Protein AF-A0A7C4A5M9-F1 (afdb_monomer)

Radius of gyration: 11.25 Å; Cα contacts (8 Å, |Δi|>4): 78; chains: 1; bounding box: 20×30×31 Å

Mean predicted aligned error: 3.29 Å

Secondary structure (DSSP, 8-state):
-HHHHHHHHHHHHHHHH-TT-HHHHHHHHHHHHHTT-HHHHHHHHHHHHHTT----HHHHHHHHHHS--

Nearest PDB structures (foldseek):
  8cqp-assembly3_C  TM=9.264E-01  e=3.156E-02  synthetic construct
  7b1u-assembly1_A  TM=9.118E-01  e=5.274E-01  Shigella flexneri
  8a61-assembly1_H  TM=7.487E-01  e=2.420E-01  Saccharomyces cerevisiae
  5lyp-assembly1_A  TM=8.100E-01  e=5.946E-01  Saccharomyces cerevisiae
  6c6k-assembly1_A  TM=9.305E-01  e=1.856E+00  Homo sapiens

Sequence (69 aa):
QHRFREAVEAYRRSIRLDPRNPSAHKNLAVALFELGEYTDAWKEVELCRKYGGRVHPEFLRMLSKRMPR

pLDDT: mean 92.33, std 7.57, range [57.97, 97.0]

Solvent-accessible surface area (backbone atoms only — not comparable to full-atom values): 3714 Å² total; per-residue (Å²): 124,68,69,40,56,55,46,36,53,52,27,53,52,48,33,72,76,39,79,65,43,20,68,40,27,44,52,32,16,53,30,27,4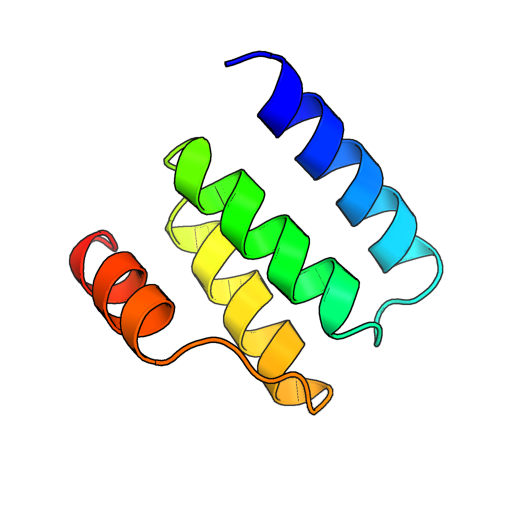6,79,69,67,40,38,70,61,16,49,54,26,43,52,50,8,44,74,51,72,30,86,74,62,71,65,58,52,54,54,48,60,72,65,42,83,131

Structure (mmCIF, N/CA/C/O backbone):
data_AF-A0A7C4A5M9-F1
#
_entry.id   AF-A0A7C4A5M9-F1
#
loop_
_atom_site.group_PDB
_atom_site.id
_atom_site.type_symbol
_atom_site.label_atom_id
_atom_site.label_alt_id
_atom_site.label_comp_id
_atom_site.label_asym_id
_atom_site.label_entity_id
_atom_site.label_seq_id
_atom_site.pdbx_PDB_ins_code
_atom_site.Cartn_x
_atom_site.Cartn_y
_atom_site.Cartn_z
_atom_site.occupancy
_atom_site.B_iso_or_equiv
_atom_site.auth_seq_id
_atom_site.auth_comp_id
_atom_site.auth_asym_id
_atom_site.auth_atom_id
_atom_site.pdbx_PDB_model_num
ATOM 1 N N . GLN A 1 1 ? 4.892 14.385 3.213 1.00 57.97 1 GLN A N 1
ATOM 2 C CA . GLN A 1 1 ? 3.465 14.445 2.822 1.00 57.97 1 GLN A CA 1
ATOM 3 C C . GLN A 1 1 ? 3.257 14.481 1.296 1.00 57.97 1 GLN A C 1
ATOM 5 O O . GLN A 1 1 ? 2.392 13.760 0.829 1.00 57.97 1 GLN A O 1
ATOM 10 N N . HIS A 1 2 ? 4.061 15.191 0.486 1.00 69.75 2 HIS A N 1
ATOM 11 C CA . HIS A 1 2 ? 3.900 15.186 -0.990 1.00 69.75 2 HIS A CA 1
ATOM 12 C C . HIS A 1 2 ? 4.410 13.913 -1.696 1.00 69.75 2 HIS A C 1
ATOM 14 O O . HIS A 1 2 ? 3.692 13.326 -2.500 1.00 69.75 2 HIS A O 1
ATOM 20 N N . ARG A 1 3 ? 5.587 13.409 -1.301 1.00 81.31 3 ARG A N 1
ATOM 21 C CA . ARG A 1 3 ? 6.229 12.240 -1.933 1.00 81.31 3 ARG A CA 1
ATOM 22 C C . ARG A 1 3 ? 5.386 10.960 -1.945 1.00 81.31 3 ARG A C 1
ATOM 24 O O . ARG A 1 3 ? 5.485 10.174 -2.879 1.00 81.31 3 ARG A O 1
ATOM 31 N N . PHE A 1 4 ? 4.564 10.733 -0.919 1.00 87.81 4 PHE A N 1
ATOM 32 C CA . PHE A 1 4 ? 3.747 9.518 -0.838 1.00 87.81 4 PHE A CA 1
ATOM 33 C C . PHE A 1 4 ? 2.550 9.556 -1.790 1.00 87.81 4 PHE A C 1
ATOM 35 O O . PHE A 1 4 ? 2.216 8.527 -2.365 1.00 87.81 4 PHE A O 1
ATOM 42 N N . ARG A 1 5 ? 1.950 10.730 -2.034 1.00 90.62 5 ARG A N 1
ATOM 43 C CA . ARG A 1 5 ? 0.876 10.871 -3.033 1.00 90.62 5 ARG A CA 1
ATOM 44 C C . ARG A 1 5 ? 1.397 10.635 -4.449 1.00 90.62 5 ARG A C 1
ATOM 46 O O . ARG A 1 5 ? 0.762 9.932 -5.227 1.00 90.62 5 ARG A O 1
ATOM 53 N N . GLU A 1 6 ? 2.579 11.156 -4.762 1.00 91.69 6 GLU A N 1
ATOM 54 C CA . GLU A 1 6 ? 3.240 10.895 -6.046 1.00 91.69 6 GLU A CA 1
ATOM 55 C C . GLU A 1 6 ? 3.594 9.410 -6.206 1.00 91.69 6 GLU A C 1
ATOM 57 O O . GLU A 1 6 ? 3.374 8.833 -7.271 1.00 91.69 6 GLU A O 1
ATOM 62 N N . ALA A 1 7 ? 4.070 8.765 -5.134 1.00 94.00 7 ALA A N 1
ATOM 63 C CA . ALA A 1 7 ? 4.337 7.330 -5.124 1.00 94.00 7 ALA A CA 1
ATOM 64 C C . ALA A 1 7 ? 3.062 6.504 -5.357 1.00 94.00 7 ALA A C 1
ATOM 66 O O . ALA A 1 7 ? 3.080 5.579 -6.165 1.00 94.00 7 ALA A O 1
ATOM 67 N N . VAL A 1 8 ? 1.946 6.862 -4.710 1.00 95.38 8 VAL A N 1
ATOM 68 C CA . VAL A 1 8 ? 0.636 6.233 -4.945 1.00 95.38 8 VAL A CA 1
ATOM 69 C C . VAL A 1 8 ? 0.264 6.301 -6.422 1.00 95.38 8 VAL A C 1
ATOM 71 O O . VAL A 1 8 ? -0.062 5.277 -7.020 1.00 95.38 8 VAL A O 1
ATOM 74 N N . GLU A 1 9 ? 0.361 7.480 -7.034 1.00 94.56 9 GLU A N 1
ATOM 75 C CA . GLU A 1 9 ? 0.032 7.641 -8.448 1.00 94.56 9 GLU A CA 1
ATOM 76 C C . GLU A 1 9 ? 0.961 6.827 -9.351 1.00 94.56 9 GLU A C 1
ATOM 78 O O . GLU A 1 9 ? 0.481 6.141 -10.256 1.00 94.56 9 GLU A O 1
ATOM 83 N N . ALA A 1 10 ? 2.268 6.820 -9.075 1.00 94.88 10 ALA A N 1
ATOM 84 C CA . ALA A 1 10 ? 3.241 6.013 -9.807 1.00 94.88 10 ALA A CA 1
ATOM 85 C C . ALA A 1 10 ? 2.929 4.508 -9.725 1.00 94.88 10 ALA A C 1
ATOM 87 O O . ALA A 1 10 ? 2.880 3.832 -10.757 1.00 94.88 10 ALA A O 1
ATOM 88 N N . TYR A 1 11 ? 2.645 3.983 -8.529 1.00 96.12 11 TYR A N 1
ATOM 89 C CA . TYR A 1 11 ? 2.311 2.568 -8.353 1.00 96.12 11 TYR A CA 1
ATOM 90 C C . TYR A 1 11 ? 0.963 2.208 -8.971 1.00 96.12 11 TYR A C 1
ATOM 92 O O . TYR A 1 11 ? 0.856 1.162 -9.604 1.00 96.12 11 TYR A O 1
ATOM 100 N N . ARG A 1 12 ? -0.036 3.096 -8.909 1.00 95.38 12 ARG A N 1
ATOM 101 C CA . ARG A 1 12 ? -1.297 2.918 -9.644 1.00 95.38 12 ARG A CA 1
ATOM 102 C C . ARG A 1 12 ? -1.065 2.825 -11.149 1.00 95.38 12 ARG A C 1
ATOM 104 O O . ARG A 1 12 ? -1.716 2.017 -11.806 1.00 95.38 12 ARG A O 1
ATOM 111 N N . ARG A 1 13 ? -0.134 3.606 -11.718 1.00 95.69 13 ARG A N 1
ATOM 112 C CA . ARG A 1 13 ? 0.244 3.455 -13.139 1.00 95.69 13 ARG A CA 1
ATOM 113 C C . ARG A 1 13 ? 0.884 2.094 -13.392 1.00 95.69 13 ARG A C 1
ATOM 115 O O . ARG A 1 13 ? 0.513 1.432 -14.353 1.00 95.69 13 ARG A O 1
ATOM 122 N N . SER A 1 14 ? 1.791 1.664 -12.516 1.00 94.19 14 SER A N 1
ATOM 123 C CA . SER A 1 14 ? 2.435 0.352 -12.628 1.00 94.19 14 SER A CA 1
ATOM 124 C C . SER A 1 14 ? 1.424 -0.795 -12.570 1.00 94.19 14 SER A C 1
ATOM 126 O O . SER A 1 14 ? 1.545 -1.720 -13.361 1.00 94.19 14 SER A O 1
ATOM 128 N N . ILE A 1 15 ? 0.416 -0.718 -11.698 1.00 95.94 15 ILE A N 1
ATOM 129 C CA . ILE A 1 15 ? -0.657 -1.720 -11.585 1.00 95.94 15 ILE A CA 1
ATOM 130 C C . ILE A 1 15 ? -1.557 -1.715 -12.825 1.00 95.94 15 ILE A C 1
ATOM 132 O O . ILE A 1 15 ? -2.045 -2.760 -13.229 1.00 95.94 15 ILE A O 1
ATOM 136 N N . ARG A 1 16 ? -1.765 -0.565 -13.481 1.00 95.50 16 ARG A N 1
ATOM 137 C CA . ARG A 1 16 ? -2.488 -0.537 -14.765 1.00 95.50 16 ARG A CA 1
ATOM 138 C C . ARG A 1 16 ? -1.732 -1.255 -15.883 1.00 95.50 16 ARG A C 1
ATOM 140 O O . ARG A 1 16 ? -2.375 -1.810 -16.766 1.00 95.50 16 ARG A O 1
ATOM 147 N N . LEU A 1 17 ? -0.400 -1.216 -15.856 1.00 95.94 17 LEU A N 1
ATOM 148 C CA . LEU A 1 17 ? 0.448 -1.898 -16.838 1.00 95.94 17 LEU A CA 1
ATOM 149 C C . LEU A 1 17 ? 0.589 -3.392 -16.528 1.00 95.94 17 LEU A C 1
ATOM 151 O O . LEU A 1 17 ? 0.506 -4.213 -17.434 1.00 95.94 17 LEU A O 1
ATOM 155 N N . ASP A 1 18 ? 0.765 -3.738 -15.254 1.00 93.56 18 ASP A N 1
ATOM 156 C CA . ASP A 1 18 ? 0.791 -5.116 -14.774 1.00 93.56 18 ASP A CA 1
ATOM 157 C C . ASP A 1 18 ? -0.066 -5.256 -13.504 1.00 93.56 18 ASP A C 1
ATOM 159 O O . ASP A 1 18 ? 0.427 -5.066 -12.383 1.00 93.56 18 ASP A O 1
ATOM 163 N N . PRO A 1 19 ? -1.351 -5.625 -13.663 1.00 94.50 19 PRO A N 1
ATOM 164 C CA . PRO A 1 19 ? -2.271 -5.802 -12.543 1.00 94.50 19 PRO A CA 1
ATOM 165 C C . PRO A 1 19 ? -1.940 -6.990 -11.646 1.00 94.50 19 PRO A C 1
ATOM 167 O O . PRO A 1 19 ? -2.627 -7.197 -10.651 1.00 94.50 19 PRO A O 1
ATOM 170 N N . ARG A 1 20 ? -0.968 -7.826 -12.026 1.00 95.44 20 ARG A N 1
ATOM 171 C CA . ARG A 1 20 ? -0.561 -9.010 -11.269 1.00 95.44 20 ARG A CA 1
ATOM 172 C C . ARG A 1 20 ? 0.798 -8.823 -10.615 1.00 95.44 20 ARG A C 1
ATOM 174 O O . ARG A 1 20 ? 1.315 -9.789 -10.069 1.00 95.44 20 ARG A O 1
ATOM 181 N N . ASN A 1 21 ? 1.367 -7.617 -10.630 1.00 95.50 21 ASN A N 1
ATOM 182 C CA . ASN A 1 21 ? 2.657 -7.345 -10.013 1.00 95.50 21 ASN A CA 1
ATOM 183 C C . ASN A 1 21 ? 2.529 -7.237 -8.480 1.00 95.50 21 ASN A C 1
ATOM 185 O O . ASN A 1 21 ? 2.126 -6.184 -7.967 1.00 95.50 21 ASN A O 1
ATOM 189 N N . PRO A 1 22 ? 2.935 -8.261 -7.704 1.00 95.50 22 PRO A N 1
ATOM 190 C CA . PRO A 1 22 ? 2.809 -8.216 -6.251 1.00 95.50 22 PRO A CA 1
ATOM 191 C C . PRO A 1 22 ? 3.649 -7.101 -5.613 1.00 95.50 22 PRO A C 1
ATOM 193 O O . PRO A 1 22 ? 3.267 -6.544 -4.584 1.00 95.50 22 PRO A O 1
ATOM 196 N N . SER A 1 23 ? 4.786 -6.742 -6.214 1.00 94.56 23 SER A N 1
ATOM 197 C CA . SER A 1 23 ? 5.662 -5.691 -5.689 1.00 94.56 23 SER A CA 1
ATOM 198 C C . SER A 1 23 ? 5.018 -4.311 -5.803 1.00 94.56 23 SER A C 1
ATOM 200 O O . SER A 1 23 ? 5.138 -3.514 -4.873 1.00 94.56 23 SER A O 1
ATOM 202 N N . ALA A 1 24 ? 4.302 -4.044 -6.900 1.00 95.81 24 ALA A N 1
ATOM 203 C CA . ALA A 1 24 ? 3.575 -2.791 -7.087 1.00 95.81 24 ALA A CA 1
ATOM 204 C C . ALA A 1 24 ? 2.442 -2.653 -6.058 1.00 95.81 24 ALA A C 1
ATOM 206 O O . ALA A 1 24 ? 2.358 -1.628 -5.385 1.00 95.81 24 ALA A O 1
ATOM 207 N N . HIS A 1 25 ? 1.660 -3.718 -5.851 1.00 96.94 25 HIS A N 1
ATOM 208 C CA . HIS A 1 25 ? 0.627 -3.775 -4.812 1.00 96.94 25 HIS A CA 1
ATOM 209 C C . HIS A 1 25 ? 1.204 -3.584 -3.400 1.00 96.94 25 HIS A C 1
ATOM 211 O O . HIS A 1 25 ? 0.708 -2.770 -2.623 1.00 96.94 25 HIS A O 1
ATOM 217 N N . LYS A 1 26 ? 2.315 -4.258 -3.064 1.00 96.31 26 LYS A N 1
ATOM 218 C CA . LYS A 1 26 ? 2.996 -4.082 -1.767 1.00 96.31 26 LYS A CA 1
ATOM 219 C C . LYS A 1 26 ? 3.438 -2.633 -1.547 1.00 96.31 26 LYS A C 1
ATOM 221 O O . LYS A 1 26 ? 3.229 -2.079 -0.472 1.00 96.31 26 LYS A O 1
ATOM 226 N N . ASN A 1 27 ? 4.089 -2.034 -2.541 1.00 95.56 27 ASN A N 1
ATOM 227 C CA . ASN A 1 27 ? 4.629 -0.686 -2.406 1.00 95.56 27 ASN A CA 1
ATOM 228 C C . ASN A 1 27 ? 3.515 0.370 -2.363 1.00 95.56 27 ASN A C 1
ATOM 230 O O . ASN A 1 27 ? 3.632 1.343 -1.618 1.00 95.56 27 ASN A O 1
ATOM 234 N N . LEU A 1 28 ? 2.416 0.147 -3.094 1.00 97.00 28 LEU A N 1
ATOM 235 C CA . LEU A 1 28 ? 1.216 0.968 -2.996 1.00 97.00 28 LEU A CA 1
ATOM 236 C C . LEU A 1 28 ? 0.596 0.877 -1.596 1.00 97.00 28 LEU A C 1
ATOM 238 O O . LEU A 1 28 ? 0.296 1.912 -1.008 1.00 97.00 28 LEU A O 1
ATOM 242 N N . ALA A 1 29 ? 0.490 -0.325 -1.022 1.00 96.50 29 ALA A N 1
ATOM 243 C CA . ALA A 1 29 ? -0.021 -0.507 0.334 1.00 96.50 29 ALA A CA 1
ATOM 244 C C . ALA A 1 29 ? 0.789 0.267 1.386 1.00 96.50 29 ALA A C 1
ATOM 246 O O . ALA A 1 29 ? 0.215 0.897 2.271 1.00 96.50 29 ALA A O 1
ATOM 247 N N . VAL A 1 30 ? 2.121 0.254 1.281 1.00 95.25 30 VAL A N 1
ATOM 248 C CA . VAL A 1 30 ? 2.993 1.025 2.182 1.00 95.25 30 VAL A CA 1
ATOM 249 C C . VAL A 1 30 ? 2.776 2.527 1.995 1.00 95.25 30 VAL A C 1
ATOM 251 O O . VAL A 1 30 ? 2.598 3.240 2.977 1.00 95.25 30 VAL A O 1
ATOM 254 N N . ALA A 1 31 ? 2.728 3.017 0.753 1.00 95.88 31 ALA A N 1
ATOM 255 C CA . ALA A 1 31 ? 2.502 4.438 0.488 1.00 95.88 31 ALA A CA 1
ATOM 256 C C . ALA A 1 31 ? 1.132 4.924 1.001 1.00 95.88 31 ALA A C 1
ATOM 258 O O . ALA A 1 31 ?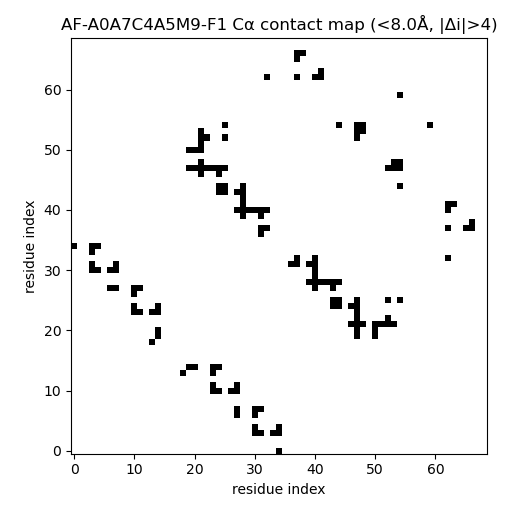 1.036 6.023 1.541 1.00 95.88 31 ALA A O 1
ATOM 259 N N . LEU A 1 32 ? 0.090 4.098 0.875 1.00 95.69 32 LEU A N 1
ATOM 260 C CA . LEU A 1 32 ? -1.245 4.373 1.412 1.00 95.69 32 LEU A CA 1
ATOM 261 C C . LEU A 1 32 ? -1.259 4.363 2.947 1.00 95.69 32 LEU A C 1
ATOM 263 O O . LEU A 1 32 ? -1.858 5.248 3.554 1.00 95.69 32 LEU A O 1
ATOM 267 N N . PHE A 1 33 ? -0.545 3.429 3.583 1.00 95.06 33 PHE A N 1
ATOM 268 C CA . PHE A 1 33 ? -0.399 3.393 5.041 1.00 95.06 33 PHE A CA 1
ATOM 269 C C . PHE A 1 33 ? 0.235 4.679 5.592 1.00 95.06 33 PHE A C 1
ATOM 271 O O . PHE A 1 33 ? -0.272 5.241 6.562 1.00 95.06 33 PHE A O 1
ATOM 278 N N . GLU A 1 34 ? 1.292 5.181 4.946 1.00 94.12 34 GLU A N 1
ATOM 279 C CA . GLU A 1 34 ? 1.955 6.445 5.313 1.00 94.12 34 GLU A CA 1
ATOM 280 C C . GLU A 1 34 ? 1.058 7.678 5.110 1.00 94.12 34 GLU A C 1
ATOM 282 O O . GLU A 1 34 ? 1.252 8.712 5.749 1.00 94.12 34 GLU A O 1
ATOM 287 N N . LEU A 1 35 ? 0.056 7.581 4.231 1.00 93.88 35 LEU A N 1
ATOM 288 C CA . LEU A 1 35 ? -0.957 8.618 4.024 1.00 93.88 35 LEU A CA 1
ATOM 289 C C . LEU A 1 35 ? -2.153 8.502 4.981 1.00 93.88 35 LEU A C 1
ATOM 291 O O . LEU A 1 35 ? -2.999 9.391 4.983 1.00 93.88 35 LEU A O 1
ATOM 295 N N . GLY A 1 36 ? -2.221 7.447 5.798 1.00 93.56 36 GLY A N 1
ATOM 296 C CA . GLY A 1 36 ? -3.356 7.173 6.685 1.00 93.56 36 GLY A CA 1
ATOM 297 C C . GLY A 1 36 ? -4.534 6.466 6.005 1.00 93.56 36 GLY A C 1
ATOM 298 O O . GLY A 1 36 ? -5.551 6.219 6.647 1.00 93.56 36 GLY A O 1
ATOM 299 N N . GLU A 1 37 ? -4.392 6.090 4.734 1.00 94.88 37 GLU A N 1
ATOM 300 C CA . GLU A 1 37 ? -5.419 5.423 3.924 1.00 94.88 37 GLU A CA 1
ATOM 301 C C . GLU A 1 37 ? -5.415 3.907 4.192 1.00 94.88 37 GLU A C 1
ATOM 303 O O . GLU A 1 37 ? -5.102 3.081 3.329 1.00 94.88 37 GLU A O 1
ATOM 308 N N . TYR A 1 38 ? -5.706 3.519 5.437 1.00 95.12 38 TYR A N 1
ATOM 309 C CA . TYR A 1 38 ? -5.528 2.142 5.915 1.00 95.12 38 TYR A CA 1
ATOM 310 C C . TYR A 1 38 ? -6.436 1.126 5.210 1.00 95.12 38 TYR A C 1
ATOM 312 O O . TYR A 1 38 ? -6.008 0.006 4.929 1.00 95.12 38 TYR A O 1
ATOM 320 N N . THR A 1 39 ? -7.669 1.511 4.877 1.00 94.12 39 THR A N 1
ATOM 321 C CA . THR A 1 39 ? -8.622 0.633 4.184 1.00 94.12 39 THR A CA 1
ATOM 322 C C . THR A 1 39 ? -8.123 0.252 2.792 1.00 94.12 39 THR A C 1
ATOM 324 O O . THR A 1 39 ? -8.174 -0.917 2.409 1.00 94.12 39 THR A O 1
ATOM 327 N N . ASP A 1 40 ? -7.601 1.218 2.036 1.00 95.12 40 ASP A N 1
ATOM 328 C CA . ASP A 1 40 ? -7.071 0.951 0.700 1.00 95.12 40 ASP A CA 1
ATOM 329 C C . ASP A 1 40 ? -5.727 0.225 0.772 1.00 95.12 40 ASP A C 1
ATOM 331 O O . ASP A 1 40 ? -5.501 -0.714 0.011 1.00 95.12 40 ASP A O 1
ATOM 335 N N . ALA A 1 41 ? -4.873 0.556 1.747 1.00 96.38 41 ALA A N 1
ATOM 336 C CA . ALA A 1 41 ? -3.648 -0.199 1.992 1.00 96.38 41 ALA A CA 1
ATOM 337 C C . ALA A 1 41 ? -3.924 -1.695 2.234 1.00 96.38 41 ALA A C 1
ATOM 339 O O . ALA A 1 41 ? -3.169 -2.546 1.758 1.00 96.38 41 ALA A O 1
ATOM 340 N N . TRP A 1 42 ? -5.009 -2.035 2.939 1.00 95.56 42 TRP A N 1
ATOM 341 C CA . TRP A 1 42 ? -5.374 -3.430 3.200 1.00 95.56 42 TRP A CA 1
ATOM 342 C C . TRP A 1 42 ? -5.783 -4.174 1.930 1.00 95.56 42 TRP A C 1
ATOM 344 O O . TRP A 1 42 ? -5.288 -5.275 1.685 1.00 95.56 42 TRP A O 1
ATOM 354 N N . LYS A 1 43 ? -6.600 -3.554 1.073 1.00 95.56 43 LYS A N 1
ATOM 355 C CA . LYS A 1 43 ? -6.981 -4.139 -0.225 1.00 95.56 43 LYS A CA 1
ATOM 356 C C . LYS A 1 43 ? -5.749 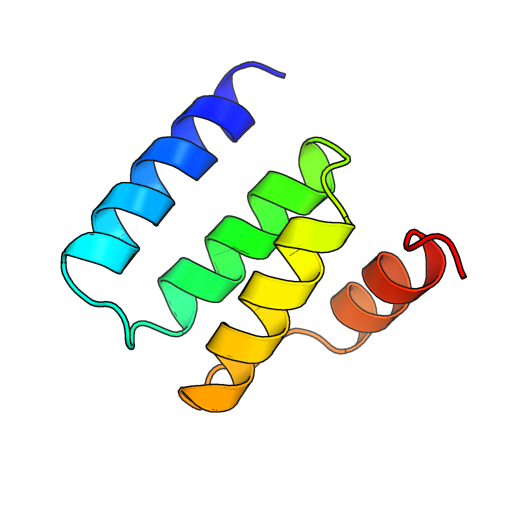-4.458 -1.073 1.00 95.56 43 LYS A C 1
ATOM 358 O O . LYS A 1 43 ? -5.639 -5.538 -1.648 1.00 95.56 43 LYS A O 1
ATOM 363 N N . GLU A 1 44 ? -4.786 -3.541 -1.112 1.00 96.62 44 GLU A N 1
ATOM 364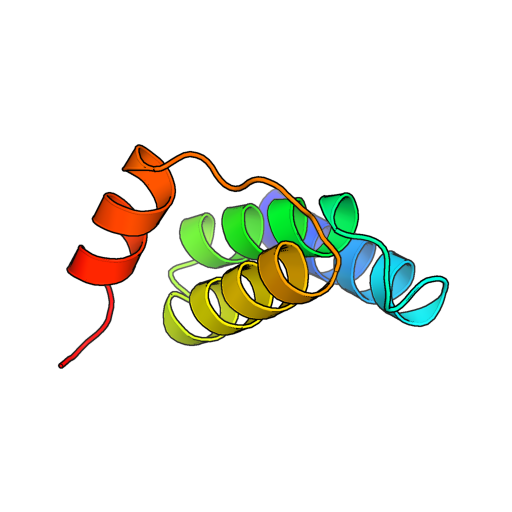 C CA . GLU A 1 44 ? -3.547 -3.718 -1.875 1.00 96.62 44 GLU A CA 1
ATOM 365 C C . GLU A 1 44 ? -2.660 -4.832 -1.295 1.00 96.62 44 GLU A C 1
ATOM 367 O O . GLU A 1 44 ? -2.054 -5.611 -2.031 1.00 96.62 44 GLU A O 1
ATOM 372 N N . VAL A 1 45 ? -2.634 -4.990 0.030 1.00 96.12 45 VAL A N 1
ATOM 373 C CA . VAL A 1 45 ? -1.999 -6.140 0.688 1.00 96.12 45 VAL A CA 1
ATOM 374 C C . VAL A 1 45 ? -2.648 -7.464 0.280 1.00 96.12 45 VAL A C 1
ATOM 376 O O . VAL A 1 45 ? -1.937 -8.444 0.033 1.00 96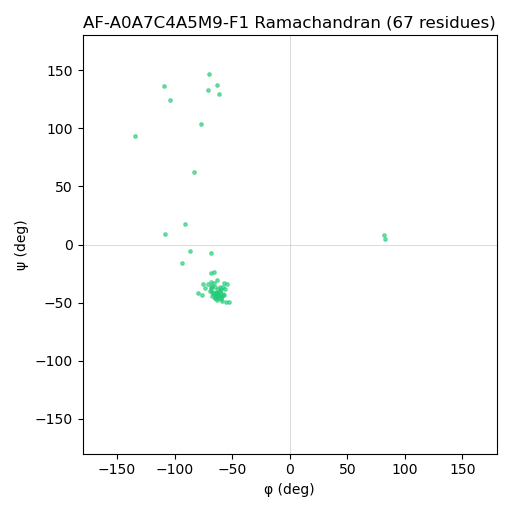.12 45 VAL A O 1
ATOM 379 N N . GLU A 1 46 ? -3.977 -7.522 0.231 1.00 95.25 46 GLU A N 1
ATOM 380 C CA . GLU A 1 46 ? -4.713 -8.723 -0.172 1.00 95.25 46 GLU A CA 1
ATOM 381 C C . GLU A 1 46 ? -4.430 -9.082 -1.631 1.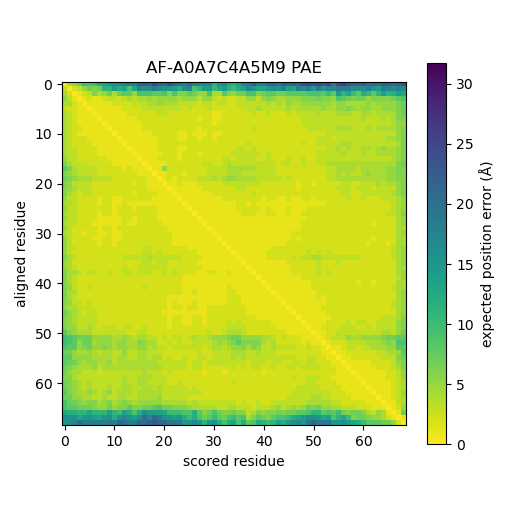00 95.25 46 GLU A C 1
ATOM 383 O O . GLU A 1 46 ? -4.150 -10.244 -1.931 1.00 95.25 46 GLU A O 1
ATOM 388 N N . LEU A 1 47 ? -4.404 -8.088 -2.522 1.00 96.00 47 LEU A N 1
ATOM 389 C CA . LEU A 1 47 ? -4.020 -8.270 -3.923 1.00 96.00 47 LEU A CA 1
ATOM 390 C C . LEU A 1 47 ? -2.572 -8.750 -4.062 1.00 96.00 47 LEU A C 1
ATOM 392 O O . LEU A 1 47 ? -2.315 -9.727 -4.763 1.00 96.00 47 LEU A O 1
ATOM 396 N N . CYS A 1 48 ? -1.634 -8.134 -3.338 1.00 96.25 48 CYS A N 1
ATOM 397 C CA . CYS A 1 48 ? -0.241 -8.574 -3.297 1.00 96.25 48 CYS A CA 1
ATOM 398 C C . CYS A 1 48 ? -0.143 -10.065 -2.944 1.00 96.25 48 CYS A C 1
ATOM 400 O O . CYS A 1 48 ? 0.489 -10.829 -3.671 1.00 96.25 48 CYS A O 1
ATOM 402 N N . ARG A 1 49 ? -0.832 -10.501 -1.883 1.00 94.50 49 ARG A N 1
ATOM 403 C CA . ARG A 1 49 ? -0.874 -11.909 -1.455 1.00 94.50 49 ARG A CA 1
ATOM 404 C C . ARG A 1 49 ? -1.532 -12.820 -2.487 1.00 94.50 49 ARG A C 1
ATOM 406 O O . ARG A 1 49 ? -1.014 -13.903 -2.750 1.00 94.50 49 ARG A O 1
ATOM 413 N N . LYS A 1 50 ? -2.637 -12.378 -3.094 1.00 95.38 50 LYS A N 1
ATOM 414 C CA . LYS A 1 50 ? -3.356 -13.112 -4.145 1.00 95.38 50 LYS A CA 1
ATOM 415 C C . LYS A 1 50 ? -2.459 -13.417 -5.345 1.00 95.38 50 LYS A C 1
ATOM 417 O O . LYS A 1 50 ? -2.566 -14.496 -5.918 1.00 95.38 50 LYS A O 1
ATOM 422 N N . TYR A 1 51 ? -1.555 -12.506 -5.695 1.00 94.75 51 TYR A N 1
ATOM 423 C CA . TYR A 1 51 ? -0.598 -12.687 -6.791 1.00 94.75 51 TYR A CA 1
ATOM 424 C C . TYR A 1 51 ? 0.737 -13.317 -6.356 1.00 94.75 51 TYR A C 1
ATOM 426 O O . TYR A 1 51 ? 1.727 -13.235 -7.077 1.00 94.75 51 TYR A O 1
ATOM 434 N N . GLY A 1 52 ? 0.785 -13.961 -5.183 1.00 93.12 52 GLY A N 1
ATOM 435 C CA . GLY A 1 52 ? 1.972 -14.675 -4.690 1.00 93.12 52 GLY A CA 1
ATOM 436 C C . GLY A 1 52 ? 3.021 -13.782 -4.021 1.00 93.12 52 GLY A C 1
ATOM 437 O O . GLY A 1 52 ? 4.115 -14.237 -3.682 1.00 93.12 52 GLY A O 1
ATOM 438 N N . GLY A 1 53 ? 2.697 -12.510 -3.802 1.00 92.56 53 GLY A N 1
ATOM 439 C CA . GLY A 1 53 ? 3.525 -11.558 -3.085 1.00 92.56 53 GLY A CA 1
ATOM 440 C C . GLY A 1 53 ? 3.618 -11.850 -1.596 1.00 92.56 53 GLY A C 1
ATOM 441 O O . GLY A 1 53 ? 2.675 -12.311 -0.950 1.00 92.56 53 GLY A O 1
ATOM 442 N N . ARG A 1 54 ? 4.779 -11.535 -1.023 1.00 91.62 54 ARG A N 1
ATOM 443 C CA . ARG A 1 54 ? 5.014 -11.636 0.417 1.00 91.62 54 ARG A CA 1
ATOM 444 C C . ARG A 1 54 ? 4.983 -10.249 1.036 1.00 91.62 54 ARG A C 1
ATOM 446 O O . ARG A 1 54 ? 5.739 -9.360 0.650 1.00 91.62 54 ARG A O 1
ATOM 453 N N . VAL A 1 55 ? 4.119 -10.094 2.031 1.00 93.38 55 VAL A N 1
ATOM 454 C CA . VAL A 1 55 ? 4.028 -8.894 2.864 1.00 93.38 55 VAL A CA 1
ATOM 455 C C . VAL A 1 55 ? 4.540 -9.244 4.253 1.00 93.38 55 VAL A C 1
ATOM 457 O O . VAL A 1 55 ? 4.218 -10.309 4.783 1.00 93.38 55 VAL A O 1
ATOM 460 N N . HIS A 1 56 ? 5.350 -8.361 4.833 1.00 92.94 56 HIS A N 1
ATO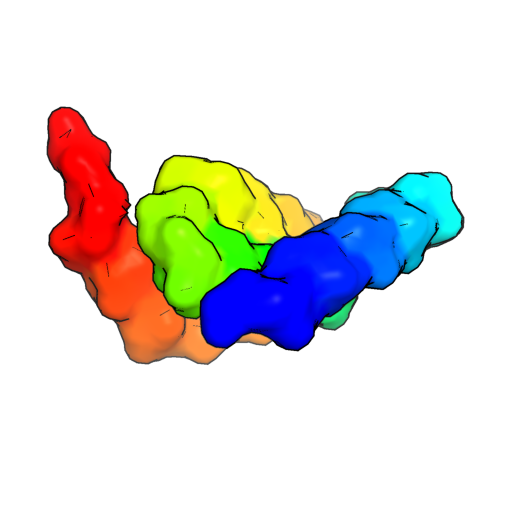M 461 C CA . HIS A 1 56 ? 5.958 -8.604 6.134 1.00 92.94 56 HIS A CA 1
ATOM 462 C C . HIS A 1 56 ? 4.877 -8.776 7.223 1.00 92.94 56 HIS A C 1
ATOM 464 O O . HIS A 1 56 ? 4.003 -7.911 7.337 1.00 92.94 56 HIS A O 1
ATOM 470 N N . PRO A 1 57 ? 4.923 -9.841 8.051 1.00 91.88 57 PRO A N 1
ATOM 471 C CA . PRO A 1 57 ? 3.913 -10.100 9.081 1.00 91.88 57 PRO A CA 1
ATOM 472 C C . PRO A 1 57 ? 3.680 -8.939 10.048 1.00 91.88 57 PRO A C 1
ATOM 474 O O . PRO A 1 57 ? 2.561 -8.716 10.499 1.00 91.88 57 PRO A O 1
ATOM 477 N N . GLU A 1 58 ? 4.725 -8.177 10.359 1.00 93.69 58 GLU A N 1
ATOM 478 C CA . GLU A 1 58 ? 4.613 -7.018 11.243 1.00 93.69 58 GLU A CA 1
ATOM 479 C C . GLU A 1 58 ? 3.821 -5.871 10.621 1.00 93.69 58 GLU A C 1
ATOM 481 O O . GLU A 1 58 ? 2.971 -5.295 11.294 1.00 93.69 58 GLU A O 1
ATOM 486 N N . PHE A 1 59 ? 4.016 -5.606 9.326 1.00 93.56 59 PHE A N 1
ATOM 487 C CA . PHE A 1 59 ? 3.254 -4.583 8.613 1.00 93.56 59 PHE A CA 1
ATOM 488 C C . PHE A 1 59 ? 1.758 -4.906 8.632 1.00 93.56 59 PHE A C 1
ATOM 490 O O . PHE A 1 59 ? 0.932 -4.040 8.890 1.00 93.56 59 PHE A O 1
ATOM 497 N N . LEU A 1 60 ? 1.408 -6.182 8.467 1.00 93.12 60 LEU A N 1
ATOM 498 C CA . LEU A 1 60 ? 0.022 -6.646 8.541 1.00 93.12 60 LEU A CA 1
ATOM 499 C C . LEU A 1 60 ? -0.591 -6.433 9.922 1.00 93.12 60 LEU A C 1
ATOM 501 O O . LEU A 1 60 ? -1.735 -5.999 10.028 1.00 93.12 60 LEU A O 1
ATOM 505 N N . ARG A 1 61 ? 0.177 -6.708 10.984 1.00 93.44 61 ARG A N 1
ATOM 506 C CA . ARG A 1 61 ? -0.251 -6.430 12.361 1.00 93.44 61 ARG A CA 1
ATOM 507 C C . ARG A 1 61 ? -0.452 -4.934 12.587 1.00 93.44 61 ARG A C 1
ATOM 509 O O . ARG A 1 61 ? -1.434 -4.552 13.215 1.00 93.44 61 ARG A O 1
ATOM 516 N N . MET A 1 62 ? 0.458 -4.094 12.093 1.00 93.44 62 MET A N 1
ATOM 517 C CA . MET A 1 62 ? 0.345 -2.636 12.201 1.00 93.44 62 MET A CA 1
ATOM 518 C C . MET A 1 62 ? -0.886 -2.112 11.462 1.00 93.44 62 MET A C 1
ATOM 520 O O . MET A 1 62 ? -1.657 -1.345 12.032 1.00 93.44 62 MET A O 1
ATOM 524 N N . LEU A 1 63 ? -1.094 -2.561 10.226 1.00 93.06 63 LEU A N 1
ATOM 525 C CA . LEU A 1 63 ? -2.210 -2.144 9.388 1.00 93.06 63 LEU A CA 1
ATOM 526 C C . LEU A 1 63 ? -3.554 -2.607 9.967 1.00 93.06 63 LEU A C 1
ATOM 528 O O . LEU A 1 63 ? -4.473 -1.805 10.091 1.00 93.06 63 LEU A O 1
ATOM 532 N N . SER A 1 64 ? -3.639 -3.856 10.434 1.00 91.94 64 SER A N 1
ATOM 533 C CA . SER A 1 64 ? -4.836 -4.387 11.100 1.00 91.94 64 SER A CA 1
ATOM 534 C C . SER A 1 64 ? -5.197 -3.619 12.377 1.00 91.94 64 SER A C 1
ATOM 536 O O . SER A 1 64 ? -6.375 -3.399 12.628 1.00 91.94 64 SER A O 1
ATOM 538 N N . LYS A 1 65 ? -4.213 -3.153 13.160 1.00 92.25 65 LYS A N 1
ATOM 539 C CA . LYS A 1 65 ? -4.461 -2.313 14.349 1.00 92.25 65 LYS A CA 1
ATOM 540 C C . LYS A 1 65 ? -4.997 -0.917 14.016 1.00 92.25 65 LYS A C 1
ATOM 542 O O . LYS A 1 65 ? -5.584 -0.283 14.885 1.00 92.25 65 LYS A O 1
ATOM 547 N N . ARG A 1 66 ? -4.721 -0.413 12.811 1.00 89.81 66 ARG A N 1
ATOM 548 C CA . ARG A 1 66 ? -5.106 0.930 12.352 1.00 89.81 66 ARG A CA 1
ATOM 549 C C . ARG A 1 66 ? -6.432 0.943 11.593 1.00 89.81 66 ARG A C 1
ATOM 551 O O . ARG A 1 66 ? -6.99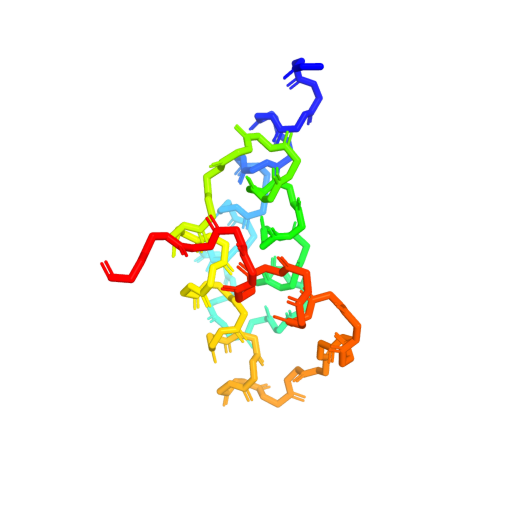9 2.018 11.423 1.00 89.81 66 ARG A O 1
ATOM 558 N N . MET A 1 67 ? -6.924 -0.214 11.148 1.00 82.81 67 MET A N 1
ATOM 559 C CA . MET A 1 67 ? -8.250 -0.303 10.545 1.00 82.81 67 MET A CA 1
ATOM 560 C C . MET A 1 67 ? -9.341 -0.116 11.610 1.00 82.81 67 MET A C 1
ATOM 562 O O . MET A 1 67 ? -9.263 -0.741 12.672 1.00 82.81 67 MET A O 1
ATOM 566 N N . PRO A 1 68 ? -10.358 0.720 11.346 1.00 68.38 68 PRO A N 1
ATOM 567 C CA . PRO A 1 68 ? -11.556 0.743 12.172 1.00 68.38 68 PRO A CA 1
ATOM 568 C C . PRO A 1 68 ? -12.256 -0.623 12.079 1.00 68.38 68 PRO A C 1
ATOM 570 O O . PRO A 1 68 ? -12.297 -1.223 11.004 1.00 68.38 68 PRO A O 1
ATOM 573 N N . ARG A 1 69 ? -12.724 -1.132 13.225 1.00 60.78 69 ARG A N 1
ATOM 574 C CA . ARG A 1 69 ? -13.523 -2.365 13.304 1.00 60.78 69 A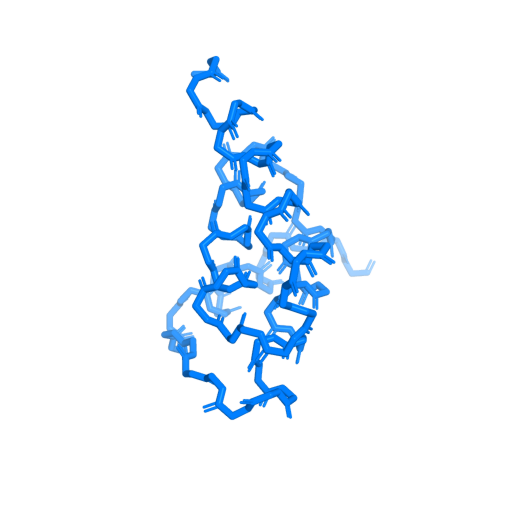RG A CA 1
ATOM 575 C C . ARG A 1 69 ? -14.884 -2.194 12.648 1.00 60.78 69 ARG A C 1
ATOM 577 O O . ARG A 1 69 ? -15.422 -1.068 12.739 1.00 60.78 69 ARG A O 1
#

Foldseek 3Di:
DVVLVVLLVVLVVVCVVPVLDLVSLQSNLVSCVVVLVLVSSVVSNVSSVVSVHDDDPVVVVVSVVSDDD